Protein AF-A0A857JSD0-F1 (afdb_monomer)

InterPro domains:
  IPR005625 PepSY-associated TM protein [PF03929] (3-51)

Organism: NCBI:txid197222

Radius of gyration: 24.91 Å; Cα contacts (8 Å, |Δi|>4): 151; chains: 1; bounding box: 52×22×71 Å

Sequence (131 aa):
MRLRHGQRIFLSDLHKLLGLWGLWFSTLIAITGAWYFYEFGSAIADSRVEPSAPVLAHARANNHVISVNEFNAIIKRAYDAHEDWEITALYMPYSETTPIQLRGVSHHNPIIRNRALRVFIDPQSHDIVDT

pLDDT: mean 86.61, std 8.27, range [57.72, 98.25]

Solvent-accessible surface area (backbone atoms only — not comparable to full-atom values): 7765 Å² total; per-residue (Å²): 134,67,87,86,69,51,71,72,54,40,52,52,56,48,47,52,50,50,47,65,64,41,43,61,55,53,50,51,51,50,54,55,47,52,50,52,51,48,57,52,53,28,46,74,70,73,50,54,89,61,84,74,81,71,72,50,97,55,70,52,72,94,75,78,76,81,48,73,68,56,48,53,49,45,54,50,54,52,57,73,70,47,86,66,56,45,80,78,46,76,43,74,51,89,48,49,35,43,38,32,36,39,24,16,36,44,75,90,42,88,82,59,53,60,77,72,40,46,35,30,27,35,84,83,82,61,43,77,76,49,106

Foldseek 3Di:
DPPPPDDVVVVVVVCVCCVVVVVVVVVVCVVVVVVVVVQVVCVVVVNHPDDDADWAPDFADPDDDQDPVNVVLLVVVLCVPDPAWDFDDWDDDPGRGFFTKTWTDHPVDPPDDRRPDMWGAHSPVRDTPDD

Structure (mmCIF, N/CA/C/O backbone):
data_AF-A0A857JSD0-F1
#
_entry.id   AF-A0A857JSD0-F1
#
loop_
_atom_site.group_PDB
_atom_site.id
_atom_site.type_symbol
_atom_site.label_atom_id
_atom_site.label_alt_id
_atom_site.label_comp_id
_atom_site.label_asym_id
_atom_site.label_entity_id
_atom_site.label_seq_id
_atom_site.pdbx_PDB_ins_code
_atom_site.Cartn_x
_atom_site.Cartn_y
_atom_site.Cartn_z
_atom_site.occupancy
_atom_site.B_iso_or_equiv
_atom_site.auth_seq_id
_atom_site.auth_comp_id
_atom_site.auth_asym_id
_atom_site.auth_atom_id
_atom_site.pdbx_PDB_model_num
ATOM 1 N N . MET A 1 1 ? -27.738 -1.258 34.995 1.00 57.72 1 MET A N 1
ATOM 2 C CA . MET A 1 1 ? -26.817 -0.358 35.724 1.00 57.72 1 MET A CA 1
ATOM 3 C C . MET A 1 1 ? -27.553 0.281 36.887 1.00 57.72 1 MET A C 1
ATOM 5 O O . MET A 1 1 ? -28.589 0.901 36.665 1.00 57.72 1 MET A O 1
ATOM 9 N N . ARG A 1 2 ? -27.073 0.112 38.125 1.00 61.22 2 ARG A N 1
ATOM 10 C CA . ARG A 1 2 ? -27.696 0.732 39.310 1.00 61.22 2 ARG A CA 1
ATOM 11 C C . ARG A 1 2 ? -27.052 2.094 39.600 1.00 61.22 2 ARG A C 1
ATOM 13 O O . ARG A 1 2 ? -26.091 2.183 40.351 1.00 61.22 2 ARG A O 1
ATOM 20 N N . LEU A 1 3 ? -27.602 3.166 39.024 1.00 65.50 3 LEU A N 1
ATOM 21 C CA . LEU A 1 3 ? -27.018 4.521 39.079 1.00 65.50 3 LEU A CA 1
ATOM 22 C C . LEU A 1 3 ? -27.125 5.229 40.450 1.00 65.50 3 LEU A C 1
ATOM 24 O O . LEU A 1 3 ? -26.432 6.211 40.679 1.00 65.50 3 LEU A O 1
ATOM 28 N N . ARG A 1 4 ? -27.969 4.751 41.379 1.00 61.88 4 ARG A N 1
ATOM 29 C CA . ARG A 1 4 ? -28.241 5.429 42.672 1.00 61.88 4 ARG A CA 1
ATOM 30 C C . ARG A 1 4 ? -27.581 4.788 43.906 1.00 61.88 4 ARG A C 1
ATOM 32 O O . ARG A 1 4 ? -27.888 5.190 45.018 1.00 61.88 4 ARG A O 1
ATOM 39 N N . HIS A 1 5 ? -26.706 3.793 43.738 1.00 65.00 5 HIS A N 1
ATOM 40 C CA . HIS A 1 5 ? -26.134 3.005 44.850 1.00 65.00 5 HIS A CA 1
ATOM 41 C C . HIS A 1 5 ? -24.688 3.400 45.240 1.00 65.00 5 HIS A C 1
ATOM 43 O O . HIS A 1 5 ? -23.983 2.638 45.895 1.00 65.00 5 HIS A O 1
ATOM 49 N N . GLY A 1 6 ? -24.238 4.602 44.871 1.00 79.06 6 GLY A N 1
ATOM 50 C CA . GLY A 1 6 ? -22.908 5.113 45.220 1.00 79.06 6 GLY A CA 1
ATOM 51 C C . GLY A 1 6 ? -21.794 4.696 44.248 1.00 79.06 6 GLY A C 1
ATOM 52 O O . GLY A 1 6 ? -21.908 3.729 43.493 1.00 79.06 6 GLY A O 1
ATOM 53 N N . GLN A 1 7 ? -20.695 5.458 44.266 1.00 80.94 7 GLN A N 1
ATOM 54 C CA . GLN A 1 7 ? -19.618 5.400 43.264 1.00 80.94 7 GLN A CA 1
ATOM 55 C C . GLN A 1 7 ? -18.949 4.018 43.149 1.00 80.94 7 GLN A C 1
ATOM 57 O O . GLN A 1 7 ? -18.641 3.571 42.048 1.00 80.94 7 GLN A O 1
ATOM 62 N N . ARG A 1 8 ? -18.780 3.296 44.266 1.00 83.38 8 ARG A N 1
ATOM 63 C CA . ARG A 1 8 ? -18.133 1.970 44.287 1.00 83.38 8 ARG A CA 1
ATOM 64 C C . ARG A 1 8 ? -18.908 0.912 43.493 1.00 83.38 8 ARG A C 1
ATOM 66 O O . ARG A 1 8 ? -18.302 0.115 42.782 1.00 83.38 8 ARG A O 1
ATOM 73 N N . ILE A 1 9 ? -20.235 0.893 43.616 1.00 81.44 9 ILE A N 1
ATOM 74 C CA . ILE A 1 9 ? -21.087 -0.095 42.936 1.00 81.44 9 ILE A CA 1
ATOM 75 C C . ILE A 1 9 ? -21.155 0.217 41.439 1.00 81.44 9 ILE A C 1
ATOM 77 O O . ILE A 1 9 ? -21.038 -0.689 40.618 1.00 81.44 9 ILE A O 1
ATOM 81 N N . PHE A 1 10 ? -21.232 1.501 41.082 1.00 85.12 10 PHE A N 1
ATOM 82 C CA . PHE A 1 10 ? -21.178 1.944 39.691 1.00 85.12 10 PHE A CA 1
ATOM 83 C C . PHE A 1 10 ? -19.872 1.533 38.988 1.00 85.12 10 PHE A C 1
ATOM 85 O O . PHE A 1 10 ? -19.922 0.967 37.899 1.00 85.12 10 PHE A O 1
ATOM 92 N N . LEU A 1 11 ? -18.712 1.745 39.624 1.00 85.62 11 LEU A N 1
ATOM 93 C CA . LEU A 1 11 ? -17.416 1.333 39.069 1.00 85.62 11 LEU A CA 1
ATOM 94 C C . LEU A 1 11 ? -17.307 -0.190 38.896 1.00 85.62 11 LEU A C 1
ATOM 96 O O . LEU A 1 11 ? -16.726 -0.652 37.917 1.00 85.62 11 LEU A O 1
ATOM 100 N N . SER A 1 12 ? -17.887 -0.975 39.809 1.00 85.69 12 SER A N 1
ATOM 101 C CA . SER A 1 12 ? -17.913 -2.438 39.687 1.00 85.69 12 SER A CA 1
ATOM 102 C C . SER A 1 12 ? -18.761 -2.906 38.501 1.00 85.69 12 SER A C 1
ATOM 104 O O . SER A 1 12 ? -18.313 -3.755 37.729 1.00 85.69 12 SER A O 1
ATOM 106 N N . ASP A 1 13 ? -19.956 -2.335 38.323 1.00 85.69 13 ASP A N 1
ATOM 107 C CA . ASP A 1 13 ? -20.828 -2.631 37.180 1.00 85.69 13 ASP A CA 1
ATOM 108 C C . ASP A 1 13 ? -20.161 -2.220 35.855 1.00 85.69 13 ASP A C 1
ATOM 110 O O . ASP A 1 13 ? -20.197 -2.976 34.882 1.00 85.69 13 ASP A O 1
ATOM 114 N N . LEU A 1 14 ? -19.503 -1.055 35.829 1.00 86.56 14 LEU A N 1
ATOM 115 C CA . LEU A 1 14 ? -18.764 -0.563 34.667 1.00 86.56 14 LEU A CA 1
ATOM 116 C C . LEU A 1 14 ? -17.574 -1.467 34.323 1.00 86.56 14 LEU A C 1
ATOM 118 O O . LEU A 1 14 ? -17.388 -1.796 33.157 1.00 86.56 14 LEU A O 1
ATOM 122 N N . HIS A 1 15 ? -16.800 -1.915 35.315 1.00 87.19 15 HIS A N 1
ATOM 123 C CA . HIS A 1 15 ? -15.677 -2.828 35.096 1.00 87.19 15 HIS A CA 1
ATOM 124 C C . HIS A 1 15 ? -16.134 -4.188 34.562 1.00 87.19 15 HIS A C 1
ATOM 126 O O . HIS A 1 15 ? -15.484 -4.738 33.685 1.00 87.19 15 HIS A O 1
ATOM 132 N N . LYS A 1 16 ? -17.259 -4.734 35.038 1.00 85.81 16 LYS A N 1
ATOM 133 C CA . LYS A 1 16 ? -17.802 -5.993 34.498 1.00 85.81 16 LYS A CA 1
ATOM 134 C C . LYS A 1 16 ? -18.269 -5.831 33.059 1.00 85.81 16 LYS A C 1
ATOM 136 O O . LYS A 1 16 ? -18.011 -6.706 32.239 1.00 85.81 16 LYS A O 1
ATOM 141 N N . LEU A 1 17 ? -18.925 -4.711 32.756 1.00 85.81 17 LEU A N 1
ATOM 142 C CA . LEU A 1 17 ? -19.373 -4.413 31.403 1.00 85.81 17 LEU A CA 1
ATOM 143 C C . LEU A 1 17 ? -18.181 -4.215 30.459 1.00 85.81 17 LEU A C 1
ATOM 145 O O . LEU A 1 17 ? -18.081 -4.916 29.463 1.00 85.81 17 LEU A O 1
ATOM 149 N N . LEU A 1 18 ? -17.260 -3.306 30.783 1.00 86.38 18 LEU A N 1
ATOM 150 C CA . LEU A 1 18 ? -16.091 -3.014 29.948 1.00 86.38 18 LEU A CA 1
ATOM 151 C C . LEU A 1 18 ? -15.089 -4.165 29.921 1.00 86.38 18 LEU A C 1
ATOM 153 O O . LEU A 1 18 ? -14.478 -4.410 28.893 1.00 86.38 18 LEU A O 1
ATOM 157 N N . GLY A 1 1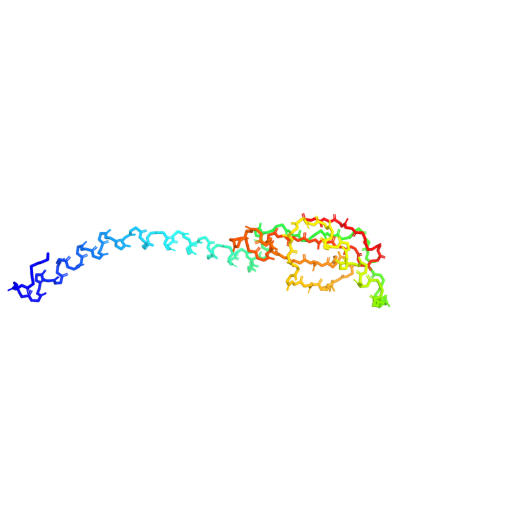9 ? -14.921 -4.879 31.028 1.00 86.50 19 GLY A N 1
ATOM 158 C CA . GLY A 1 19 ? -14.024 -6.021 31.125 1.00 86.50 19 GLY A CA 1
ATOM 159 C C . GLY A 1 19 ? -14.512 -7.172 30.260 1.00 86.50 19 GLY A C 1
ATOM 160 O O . GLY A 1 19 ? -13.777 -7.629 29.396 1.00 86.50 19 GLY A O 1
ATOM 161 N N . LEU A 1 20 ? -15.767 -7.603 30.418 1.00 87.25 20 LEU A N 1
ATOM 162 C CA . LEU A 1 20 ? -16.296 -8.716 29.628 1.00 87.25 20 LEU A CA 1
ATOM 163 C C . LEU A 1 20 ? -16.456 -8.344 28.148 1.00 87.25 20 LEU A C 1
ATOM 165 O O . LEU A 1 20 ? -16.129 -9.140 27.271 1.00 87.25 20 LEU A O 1
ATOM 169 N N . TRP A 1 21 ? -16.951 -7.137 27.866 1.00 86.50 21 TRP A N 1
ATOM 170 C CA . TRP A 1 21 ? -17.229 -6.705 26.498 1.00 86.50 21 TRP A CA 1
ATOM 171 C C . TRP A 1 21 ? -15.981 -6.198 25.772 1.00 86.50 21 TRP A C 1
ATOM 173 O O . TRP A 1 21 ? -15.873 -6.360 24.566 1.00 86.50 21 TRP A O 1
ATOM 183 N N . GLY A 1 22 ? -15.013 -5.629 26.488 1.00 91.69 22 GLY A N 1
ATOM 184 C CA . GLY A 1 22 ? -13.741 -5.178 25.929 1.00 91.69 22 GLY A CA 1
ATOM 185 C C . GLY A 1 22 ? -12.747 -6.312 25.700 1.00 91.69 22 GLY A C 1
ATOM 186 O O . GLY A 1 22 ? -11.930 -6.202 24.791 1.00 91.69 22 GLY A O 1
ATOM 187 N N . LEU A 1 23 ? -12.837 -7.417 26.454 1.00 90.88 23 LEU A N 1
ATOM 188 C CA . LEU A 1 23 ? -11.864 -8.510 26.374 1.00 90.88 23 LEU A CA 1
ATOM 189 C C . LEU A 1 23 ? -11.741 -9.078 24.962 1.00 90.88 23 LEU A C 1
ATOM 191 O O . LEU A 1 23 ? -10.623 -9.238 24.487 1.00 90.88 23 LEU A O 1
ATOM 195 N N . TRP A 1 24 ? -12.847 -9.316 24.253 1.00 93.38 24 TRP A N 1
ATOM 196 C CA . TRP A 1 24 ? -12.761 -9.885 22.906 1.00 93.38 24 TRP A CA 1
ATOM 197 C C . TRP A 1 24 ? -12.184 -8.899 21.875 1.00 93.38 24 TRP A C 1
ATOM 199 O O . TRP A 1 24 ? -11.419 -9.322 21.009 1.00 93.38 24 TRP A O 1
ATOM 209 N N . PHE A 1 25 ? -12.447 -7.591 21.998 1.00 94.12 25 PHE A N 1
ATOM 210 C CA . PHE A 1 25 ? -11.766 -6.580 21.178 1.00 94.12 25 PHE A CA 1
ATOM 211 C C . PHE A 1 25 ? -10.282 -6.498 21.512 1.00 94.12 25 PHE A C 1
ATOM 213 O O . PHE A 1 25 ? -9.461 -6.460 20.604 1.00 94.12 25 PHE A O 1
ATOM 220 N N . SER A 1 26 ? -9.918 -6.503 22.797 1.00 94.88 26 SER A N 1
ATOM 221 C CA . SER A 1 26 ? -8.518 -6.518 23.225 1.00 94.88 26 SER A CA 1
ATOM 222 C C . SER A 1 26 ? -7.792 -7.753 22.700 1.00 94.88 26 SER A C 1
ATOM 224 O O . SER A 1 26 ? -6.675 -7.628 22.211 1.00 94.88 26 SER A O 1
ATOM 226 N N . THR A 1 27 ? -8.430 -8.926 22.726 1.00 96.12 27 THR A N 1
ATOM 227 C CA . THR A 1 27 ? -7.889 -10.153 22.133 1.00 96.12 27 THR A CA 1
ATOM 228 C C . THR A 1 27 ? -7.712 -10.014 20.621 1.00 96.12 27 THR A C 1
ATOM 230 O O . THR A 1 27 ? -6.640 -10.327 20.113 1.00 96.12 27 THR A O 1
ATOM 233 N N . LEU A 1 28 ? -8.710 -9.501 19.895 1.00 96.81 28 LEU A N 1
ATOM 234 C CA . LEU A 1 28 ? -8.616 -9.284 18.447 1.00 96.81 28 LEU A CA 1
ATOM 235 C C . LEU A 1 28 ? -7.498 -8.292 18.090 1.00 96.81 28 LEU A C 1
ATOM 237 O O . LEU A 1 28 ? -6.702 -8.554 17.186 1.00 96.81 28 LEU A O 1
ATOM 241 N N . ILE A 1 29 ? -7.393 -7.184 18.825 1.00 97.00 29 ILE A N 1
ATOM 242 C CA . ILE A 1 29 ? -6.332 -6.183 18.658 1.00 97.00 29 ILE A CA 1
ATOM 243 C C . ILE A 1 29 ? -4.967 -6.798 18.978 1.00 97.00 29 ILE A C 1
ATOM 245 O O . ILE A 1 29 ? -4.015 -6.567 18.245 1.00 97.00 29 ILE A O 1
ATOM 249 N N . ALA A 1 30 ? -4.859 -7.613 20.029 1.00 97.94 30 ALA A N 1
ATOM 250 C CA . ALA A 1 30 ? -3.609 -8.277 20.383 1.00 97.94 30 ALA A CA 1
ATOM 251 C C . ALA A 1 30 ? -3.162 -9.271 19.302 1.00 97.94 30 ALA A C 1
ATOM 253 O O . ALA A 1 30 ? -1.995 -9.268 18.928 1.00 97.94 30 ALA A O 1
ATOM 254 N N . ILE A 1 31 ? -4.079 -10.080 18.760 1.00 98.25 31 ILE A N 1
ATOM 255 C CA . ILE A 1 31 ? -3.771 -11.048 17.694 1.00 98.25 31 ILE A CA 1
ATOM 256 C C . ILE A 1 31 ? -3.340 -10.322 16.415 1.00 98.25 31 ILE A C 1
ATOM 258 O O . ILE A 1 31 ? -2.295 -10.628 15.844 1.00 98.25 31 ILE A O 1
ATOM 262 N N . THR A 1 32 ? -4.123 -9.335 15.975 1.00 97.31 32 THR A N 1
ATOM 263 C CA . THR A 1 32 ? -3.809 -8.559 14.762 1.00 97.31 32 THR A CA 1
ATOM 264 C C . THR A 1 32 ? -2.547 -7.713 14.934 1.00 97.31 32 THR A C 1
ATOM 266 O O . THR A 1 32 ? -1.720 -7.646 14.030 1.00 97.31 32 THR A O 1
ATOM 269 N N . GLY A 1 33 ? -2.341 -7.128 16.113 1.00 97.31 33 GLY A N 1
ATOM 270 C CA . GLY A 1 33 ? -1.124 -6.405 16.470 1.00 97.31 33 GLY A CA 1
ATOM 271 C C . GLY A 1 33 ? 0.111 -7.304 16.497 1.00 97.31 33 GLY A C 1
ATOM 272 O O . GLY A 1 33 ? 1.142 -6.922 15.953 1.00 97.31 33 GLY A O 1
ATOM 273 N N . ALA A 1 34 ? 0.009 -8.512 17.059 1.00 97.75 34 ALA A N 1
ATOM 274 C CA . ALA A 1 34 ? 1.097 -9.490 17.051 1.00 97.75 34 ALA A CA 1
ATOM 275 C C . ALA A 1 34 ? 1.480 -9.903 15.623 1.00 97.75 34 ALA A C 1
ATOM 277 O O . ALA A 1 34 ? 2.667 -10.000 15.318 1.00 97.75 34 ALA A O 1
ATOM 278 N N . TRP A 1 35 ? 0.495 -10.074 14.733 1.00 95.38 35 TRP A N 1
ATOM 279 C CA . TRP A 1 35 ? 0.754 -10.309 13.312 1.00 95.38 35 TRP A CA 1
ATOM 280 C C . TRP A 1 35 ? 1.542 -9.159 12.671 1.00 95.38 35 TRP A C 1
ATOM 282 O O . TRP A 1 35 ? 2.575 -9.396 12.051 1.00 95.38 35 TRP A O 1
ATOM 292 N N . TYR A 1 36 ? 1.109 -7.908 12.856 1.00 93.00 36 TYR A N 1
ATOM 293 C CA . TYR A 1 36 ? 1.820 -6.756 12.289 1.00 93.00 36 TYR A CA 1
ATOM 294 C C . TYR A 1 36 ? 3.207 -6.553 12.897 1.00 93.00 36 TYR A C 1
ATOM 296 O O . TYR A 1 36 ? 4.130 -6.140 12.197 1.00 93.00 36 TYR A O 1
ATOM 304 N N . PHE A 1 37 ? 3.374 -6.863 14.182 1.00 95.50 37 PHE A N 1
ATOM 305 C CA . PHE A 1 37 ? 4.678 -6.842 14.830 1.00 95.50 37 PHE A CA 1
ATOM 306 C C . PHE A 1 37 ? 5.619 -7.885 14.218 1.00 95.50 37 PHE A C 1
ATOM 308 O O . PHE A 1 37 ? 6.783 -7.583 13.961 1.00 95.50 37 PHE A O 1
ATOM 315 N N . TYR A 1 38 ? 5.107 -9.083 13.924 1.00 94.56 38 TYR A N 1
ATOM 316 C CA . TYR A 1 38 ? 5.849 -10.115 13.206 1.00 94.56 38 TYR A CA 1
ATOM 317 C C . TYR A 1 38 ? 6.204 -9.684 11.772 1.00 94.56 38 TYR A C 1
ATOM 319 O O . TYR A 1 38 ? 7.375 -9.752 11.414 1.00 94.56 38 TYR A O 1
ATOM 327 N N . GLU A 1 39 ? 5.243 -9.184 10.982 1.00 91.06 39 GLU A N 1
ATOM 328 C CA . GLU A 1 39 ? 5.470 -8.698 9.603 1.00 91.06 39 GLU A CA 1
ATOM 329 C C . GLU A 1 39 ? 6.528 -7.579 9.569 1.00 91.06 39 GLU A C 1
ATOM 331 O O . GLU A 1 39 ? 7.421 -7.569 8.722 1.00 91.06 39 GLU A O 1
ATOM 336 N N . PHE A 1 40 ? 6.476 -6.650 10.529 1.00 89.75 40 PHE A N 1
ATOM 337 C CA . PHE A 1 40 ? 7.463 -5.580 10.660 1.00 89.75 40 PHE A CA 1
ATOM 338 C C . PHE A 1 40 ? 8.843 -6.102 11.079 1.00 89.75 40 PHE A C 1
ATOM 340 O O . PHE A 1 40 ? 9.855 -5.729 10.484 1.00 89.75 40 PHE A O 1
ATOM 347 N N . GLY A 1 41 ? 8.897 -6.986 12.079 1.00 92.19 41 GLY A N 1
ATOM 348 C CA . GLY A 1 41 ? 10.144 -7.596 12.535 1.00 92.19 41 GLY A CA 1
ATOM 349 C C . GLY A 1 41 ? 10.820 -8.428 11.445 1.00 92.19 41 GLY A C 1
ATOM 350 O O . GLY A 1 41 ? 12.036 -8.349 11.275 1.00 92.19 41 GLY A O 1
ATOM 351 N N . SER A 1 42 ? 10.040 -9.170 10.655 1.00 90.12 42 SER A N 1
ATOM 352 C CA . SER A 1 42 ? 10.561 -9.968 9.546 1.00 90.12 42 SER A CA 1
ATOM 353 C C . SER A 1 42 ? 11.123 -9.081 8.430 1.00 90.12 42 SER A C 1
ATOM 355 O O . SER A 1 42 ? 12.187 -9.381 7.892 1.00 90.12 42 SER A O 1
ATOM 357 N N . ALA A 1 43 ? 10.479 -7.945 8.137 1.00 85.56 43 ALA A N 1
ATOM 358 C CA . ALA A 1 43 ? 10.982 -6.969 7.173 1.00 85.56 43 ALA A CA 1
ATOM 359 C C . ALA A 1 43 ? 12.314 -6.328 7.605 1.00 85.56 43 ALA A C 1
ATOM 361 O O . ALA A 1 43 ? 13.162 -6.077 6.750 1.00 85.56 43 ALA A O 1
ATOM 362 N N . ILE A 1 44 ? 12.524 -6.089 8.907 1.00 89.00 44 ILE A N 1
ATOM 363 C CA . ILE A 1 44 ? 13.815 -5.615 9.441 1.00 89.00 44 ILE A CA 1
ATOM 364 C C . ILE A 1 44 ? 14.904 -6.686 9.291 1.00 89.00 44 ILE A C 1
ATOM 366 O O . ILE A 1 44 ? 16.049 -6.358 8.996 1.00 89.00 44 ILE A O 1
ATOM 370 N N . ALA A 1 45 ? 14.551 -7.960 9.463 1.00 89.12 45 ALA A N 1
ATOM 371 C CA . ALA A 1 45 ? 15.455 -9.098 9.294 1.00 89.12 45 ALA A CA 1
ATOM 372 C C . ALA A 1 45 ? 15.639 -9.533 7.821 1.00 89.12 45 ALA A C 1
ATOM 374 O O . ALA A 1 45 ? 16.059 -10.660 7.564 1.00 89.12 45 ALA A O 1
ATOM 375 N N . ASP A 1 46 ? 15.270 -8.673 6.863 1.00 81.94 46 ASP A N 1
ATOM 376 C CA . ASP A 1 46 ? 15.304 -8.910 5.409 1.00 81.94 46 ASP A CA 1
ATOM 377 C C . ASP A 1 46 ? 14.541 -10.167 4.935 1.00 81.94 46 ASP A C 1
ATOM 379 O O . ASP A 1 46 ? 14.710 -10.665 3.827 1.00 81.94 46 ASP A O 1
ATOM 383 N N . SER A 1 47 ? 13.641 -10.678 5.777 1.00 82.00 47 SER A N 1
ATOM 384 C CA . SER A 1 47 ? 12.788 -11.838 5.517 1.00 82.00 47 SER A CA 1
ATOM 385 C C . SER A 1 47 ? 11.358 -11.360 5.296 1.00 82.00 47 SER A C 1
ATOM 387 O O . SER A 1 47 ? 10.470 -11.520 6.141 1.00 82.00 47 SER A O 1
ATOM 389 N N . ARG A 1 48 ? 11.136 -10.679 4.170 1.00 80.44 48 ARG A N 1
ATOM 390 C CA . ARG A 1 48 ? 9.808 -10.161 3.822 1.00 80.44 48 ARG A CA 1
ATOM 391 C C . ARG A 1 48 ? 8.847 -11.322 3.569 1.00 80.44 48 ARG A C 1
ATOM 393 O O . ARG A 1 48 ? 9.184 -12.279 2.884 1.00 80.44 48 ARG A O 1
ATOM 400 N N . VAL A 1 49 ? 7.636 -11.208 4.114 1.00 82.62 49 VAL A N 1
ATOM 401 C CA . VAL A 1 49 ? 6.543 -12.164 3.851 1.00 82.62 49 VAL A CA 1
ATOM 402 C C . VAL A 1 49 ? 6.047 -12.038 2.404 1.00 82.62 49 VAL A C 1
ATOM 404 O O . VAL A 1 49 ? 5.542 -12.991 1.820 1.00 82.62 49 VAL A O 1
ATOM 407 N N . GLU A 1 50 ? 6.197 -10.853 1.814 1.00 80.38 50 GLU A N 1
ATOM 408 C CA . GLU A 1 50 ? 5.893 -10.615 0.407 1.00 80.38 50 GLU A CA 1
ATOM 409 C C . GLU A 1 50 ? 6.904 -11.308 -0.513 1.00 80.38 50 GLU A C 1
ATOM 411 O O . GLU A 1 50 ? 8.104 -11.243 -0.237 1.00 80.38 50 GLU A O 1
ATOM 416 N N . PRO A 1 51 ? 6.453 -11.865 -1.654 1.00 81.56 51 PRO A N 1
ATOM 417 C CA . PRO A 1 51 ? 7.361 -12.339 -2.686 1.00 81.56 51 PRO A CA 1
ATOM 418 C C . PRO A 1 51 ? 8.306 -11.220 -3.124 1.00 81.56 51 PRO A C 1
ATOM 420 O O . PRO A 1 51 ? 7.855 -10.103 -3.429 1.00 81.56 51 PRO A O 1
ATOM 423 N N . SER A 1 52 ? 9.599 -11.542 -3.149 1.00 82.62 52 SER A N 1
ATOM 424 C CA . SER A 1 52 ? 10.647 -10.681 -3.690 1.00 82.62 52 SER A CA 1
ATOM 425 C C . SER A 1 52 ? 10.372 -10.359 -5.155 1.00 82.62 52 SER A C 1
ATOM 427 O O . SER A 1 52 ? 9.801 -11.172 -5.880 1.00 82.62 52 SER A O 1
ATOM 429 N N . ALA A 1 53 ? 10.792 -9.172 -5.592 1.00 85.25 53 ALA A N 1
ATOM 430 C CA . ALA A 1 53 ? 10.755 -8.830 -7.008 1.00 85.25 53 ALA A CA 1
ATOM 431 C C . ALA A 1 53 ? 11.603 -9.833 -7.815 1.00 85.25 53 ALA A C 1
ATOM 433 O O . ALA A 1 53 ? 12.646 -10.275 -7.314 1.00 85.25 53 ALA A O 1
ATOM 434 N N . PRO A 1 54 ? 11.192 -10.178 -9.046 1.00 87.00 54 PRO A N 1
ATOM 435 C CA . PRO A 1 54 ? 11.988 -11.043 -9.898 1.00 87.00 54 PRO A CA 1
ATOM 436 C C . PRO A 1 54 ? 13.322 -10.366 -10.224 1.00 87.00 54 PRO A C 1
ATOM 438 O O . PRO A 1 54 ? 13.397 -9.151 -10.420 1.00 87.00 54 PRO A O 1
ATOM 441 N N . VAL A 1 55 ? 14.381 -11.170 -10.274 1.00 87.75 55 VAL A N 1
ATOM 442 C CA . VAL A 1 55 ? 15.715 -10.724 -10.684 1.00 87.75 55 VAL A CA 1
ATOM 443 C C . VAL A 1 55 ? 15.831 -10.931 -12.189 1.00 87.75 55 VAL A C 1
ATOM 445 O O . VAL A 1 55 ? 15.608 -12.038 -12.679 1.00 87.75 55 VAL A O 1
ATOM 448 N N . LEU A 1 56 ? 16.177 -9.875 -12.922 1.00 85.75 56 LEU A N 1
ATOM 449 C CA . LEU A 1 56 ? 16.401 -9.959 -14.362 1.00 85.75 56 LEU A CA 1
ATOM 450 C C . LEU A 1 56 ? 17.623 -10.840 -14.653 1.00 85.75 56 LEU A C 1
ATOM 452 O O . LEU A 1 56 ? 18.656 -10.730 -13.990 1.00 85.75 56 LEU A O 1
ATOM 456 N N . ALA A 1 57 ? 17.523 -11.690 -15.678 1.00 82.56 57 ALA A N 1
ATOM 457 C CA . ALA A 1 57 ? 18.622 -12.561 -16.110 1.00 82.56 57 ALA A CA 1
ATOM 458 C C . ALA A 1 57 ? 19.817 -11.780 -16.689 1.00 82.56 57 ALA A C 1
ATOM 460 O O . ALA A 1 57 ? 20.919 -12.318 -16.814 1.00 82.56 57 ALA A O 1
AT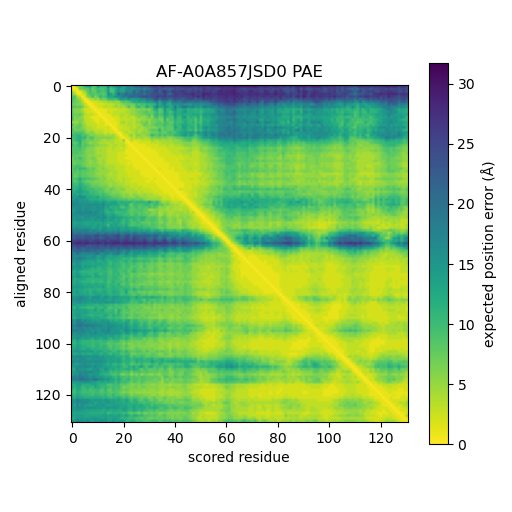OM 461 N N . HIS A 1 58 ? 19.598 -10.515 -17.046 1.00 77.50 58 HIS A N 1
ATOM 462 C CA . HIS A 1 58 ? 20.590 -9.634 -17.638 1.00 77.50 58 HIS A CA 1
ATOM 463 C C . HIS A 1 58 ? 20.716 -8.356 -16.815 1.00 77.50 58 HIS A C 1
ATOM 465 O O . HIS A 1 58 ? 19.731 -7.818 -16.313 1.00 77.50 58 HIS A O 1
ATOM 471 N N . ALA A 1 59 ? 21.950 -7.877 -16.687 1.00 69.88 59 ALA A N 1
ATOM 472 C CA . ALA A 1 59 ? 22.242 -6.607 -16.054 1.00 69.88 59 ALA A CA 1
ATOM 473 C C . ALA A 1 59 ? 22.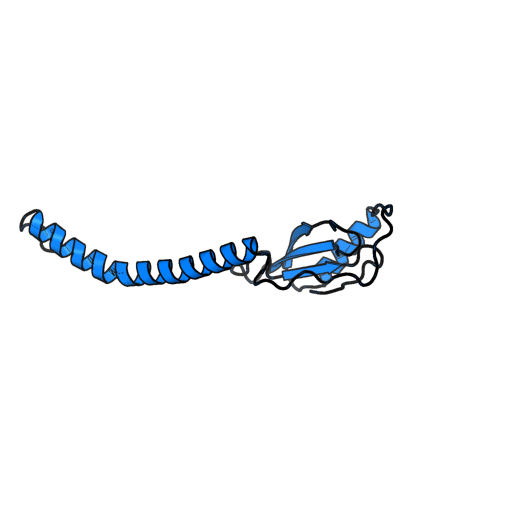105 -5.484 -17.093 1.00 69.88 59 ALA A C 1
ATOM 475 O O . ALA A 1 59 ? 22.682 -5.547 -18.184 1.00 69.88 59 ALA A O 1
ATOM 476 N N . ARG A 1 60 ? 21.311 -4.462 -16.773 1.00 67.69 60 ARG A N 1
ATOM 477 C CA . ARG A 1 60 ? 21.144 -3.280 -17.610 1.00 67.69 60 ARG A CA 1
ATOM 478 C C . ARG A 1 60 ? 22.480 -2.560 -17.803 1.00 67.69 60 ARG A C 1
ATOM 480 O O . ARG A 1 60 ? 23.102 -2.134 -16.841 1.00 67.69 60 ARG A O 1
ATOM 487 N N . ALA A 1 61 ? 22.854 -2.279 -19.051 1.00 61.69 61 ALA A N 1
ATOM 488 C CA . ALA A 1 61 ? 23.932 -1.333 -19.333 1.00 61.69 61 ALA A CA 1
ATOM 489 C C . ALA A 1 61 ? 23.526 0.086 -18.872 1.00 61.69 61 ALA A C 1
ATOM 491 O O . ALA A 1 61 ? 22.525 0.638 -19.338 1.00 61.69 61 ALA A O 1
ATOM 492 N N . ASN A 1 62 ? 24.312 0.666 -17.961 1.00 61.25 62 ASN A N 1
ATOM 493 C CA . ASN A 1 62 ? 23.990 1.814 -17.096 1.00 61.25 62 ASN A CA 1
ATOM 494 C C . ASN A 1 62 ? 23.593 3.160 -17.743 1.00 61.25 62 ASN A C 1
ATOM 496 O O . ASN A 1 62 ? 23.375 4.123 -17.017 1.00 61.25 62 ASN A O 1
ATOM 500 N N . ASN A 1 63 ? 23.450 3.265 -19.067 1.00 64.44 63 ASN A N 1
ATOM 501 C CA . ASN A 1 63 ? 23.320 4.566 -19.743 1.00 64.44 63 ASN A CA 1
ATOM 502 C C . ASN A 1 63 ? 22.074 4.731 -20.627 1.00 64.44 63 ASN A C 1
ATOM 504 O O . ASN A 1 63 ? 21.949 5.753 -21.300 1.00 64.44 63 ASN A O 1
ATOM 508 N N . HIS A 1 64 ? 21.144 3.769 -20.654 1.00 74.44 64 HIS A N 1
ATOM 509 C CA . HIS A 1 64 ? 19.896 3.965 -21.406 1.00 74.44 64 HIS A CA 1
ATOM 510 C C . HIS A 1 64 ? 18.981 4.935 -20.657 1.00 74.44 64 HIS A C 1
ATOM 512 O O . HIS A 1 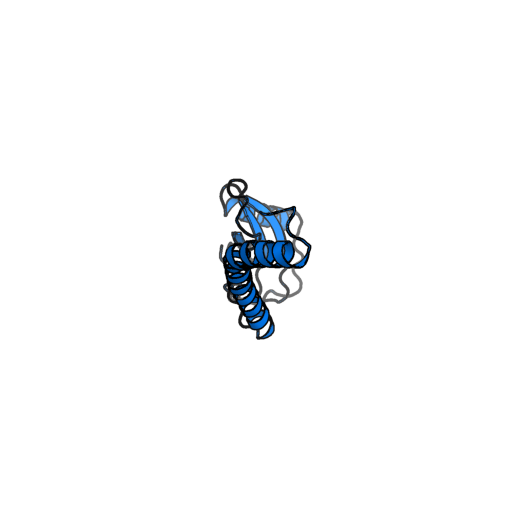64 ? 18.526 4.615 -19.561 1.00 74.44 64 HIS A O 1
ATOM 518 N N . VAL A 1 65 ? 18.697 6.102 -21.227 1.00 77.62 65 VAL A N 1
ATOM 519 C CA . VAL A 1 65 ? 17.670 7.013 -2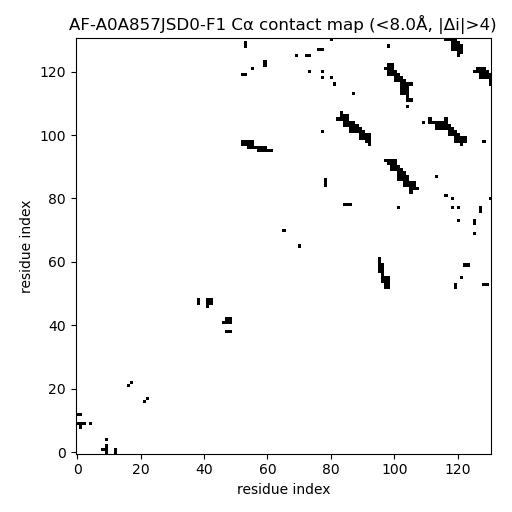0.706 1.00 77.62 65 VAL A CA 1
ATOM 520 C C . VAL A 1 65 ? 16.353 6.651 -21.378 1.00 77.62 65 VAL A C 1
ATOM 522 O O . VAL A 1 65 ? 16.267 6.670 -22.601 1.00 77.62 65 VAL A O 1
ATOM 525 N N . ILE A 1 66 ? 15.333 6.332 -20.580 1.00 82.81 66 ILE A N 1
ATOM 526 C CA . ILE A 1 66 ? 14.001 5.993 -21.096 1.00 82.81 66 ILE A CA 1
ATOM 527 C C . ILE A 1 66 ? 13.402 7.245 -21.741 1.00 82.81 66 ILE A C 1
ATOM 529 O O . ILE A 1 66 ? 13.220 8.270 -21.081 1.00 82.81 66 ILE A O 1
ATOM 533 N N . SER A 1 67 ? 13.097 7.167 -23.033 1.00 89.31 67 SER A N 1
ATOM 534 C CA . SER A 1 67 ? 12.391 8.223 -23.752 1.00 89.31 67 SER A CA 1
ATOM 535 C C . SER A 1 67 ? 10.925 8.305 -23.321 1.00 89.31 67 SER A C 1
ATOM 537 O O . SER A 1 67 ? 10.338 7.344 -22.827 1.00 89.31 67 SER A O 1
ATOM 539 N N . VAL A 1 68 ? 10.280 9.448 -23.569 1.00 89.88 68 VAL A N 1
ATOM 540 C CA . VAL A 1 68 ? 8.848 9.635 -23.264 1.00 89.88 68 VAL A CA 1
ATOM 541 C C . VAL A 1 68 ? 7.972 8.599 -23.983 1.00 89.88 68 VAL A C 1
ATOM 543 O O . VAL A 1 68 ? 6.989 8.123 -23.422 1.00 89.88 68 VAL A O 1
ATOM 546 N N . ASN A 1 69 ? 8.343 8.201 -25.203 1.00 92.50 69 ASN A N 1
ATOM 547 C CA . ASN A 1 69 ? 7.593 7.206 -25.972 1.00 92.50 69 ASN A CA 1
ATOM 548 C C . ASN A 1 69 ? 7.716 5.803 -25.370 1.00 92.50 69 ASN A C 1
ATOM 550 O O . ASN A 1 69 ? 6.715 5.099 -25.259 1.00 92.50 69 ASN A O 1
ATOM 554 N N . GLU A 1 70 ? 8.921 5.412 -24.951 1.00 89.25 70 GLU A N 1
ATOM 555 C CA . GLU A 1 70 ? 9.145 4.145 -24.246 1.00 89.25 70 GLU A CA 1
ATOM 556 C C . GLU A 1 70 ? 8.412 4.135 -22.906 1.00 89.25 70 GLU A C 1
ATOM 558 O O . GLU A 1 70 ? 7.721 3.172 -22.591 1.00 89.25 70 GLU A O 1
ATOM 563 N N . PHE A 1 71 ? 8.474 5.241 -22.160 1.00 90.38 71 PHE A N 1
ATOM 564 C CA . PHE A 1 71 ? 7.736 5.393 -20.913 1.00 90.38 71 PHE A CA 1
ATOM 565 C C . PHE A 1 71 ? 6.228 5.205 -21.115 1.00 90.38 71 PHE A C 1
ATOM 567 O O . PHE A 1 71 ? 5.610 4.399 -20.424 1.00 90.38 71 PHE A O 1
ATOM 574 N N . ASN A 1 72 ? 5.638 5.871 -22.110 1.00 92.88 72 ASN A N 1
ATOM 575 C CA . ASN A 1 72 ? 4.221 5.706 -22.436 1.00 92.88 72 ASN A CA 1
ATOM 576 C C . ASN A 1 72 ? 3.881 4.260 -22.822 1.00 92.88 72 ASN A C 1
ATOM 578 O O . ASN A 1 72 ? 2.828 3.754 -22.435 1.00 92.88 72 ASN A O 1
ATOM 582 N N . ALA A 1 73 ? 4.769 3.576 -23.550 1.00 91.44 73 ALA A N 1
ATOM 583 C CA . ALA A 1 73 ? 4.586 2.169 -23.893 1.00 91.44 73 ALA A CA 1
ATOM 584 C C . ALA A 1 73 ? 4.627 1.261 -22.652 1.00 91.44 73 ALA A C 1
ATOM 586 O O . ALA A 1 73 ? 3.800 0.357 -22.545 1.00 91.44 73 ALA A O 1
ATOM 587 N N . ILE A 1 74 ? 5.537 1.519 -21.707 1.00 91.62 74 ILE A N 1
ATOM 588 C CA . ILE A 1 74 ? 5.634 0.801 -20.426 1.00 91.62 74 ILE A CA 1
ATOM 589 C C . ILE A 1 74 ? 4.350 0.992 -19.614 1.00 91.62 74 ILE A C 1
ATOM 591 O O . ILE A 1 74 ? 3.750 0.006 -19.191 1.00 91.62 74 ILE A O 1
ATOM 595 N N . ILE A 1 75 ? 3.895 2.239 -19.434 1.00 92.69 75 ILE A N 1
ATOM 596 C CA . ILE A 1 75 ? 2.659 2.531 -18.691 1.00 92.69 75 ILE A CA 1
ATOM 597 C C . ILE A 1 75 ? 1.460 1.856 -19.354 1.00 92.69 75 ILE A C 1
ATOM 599 O O . ILE A 1 75 ? 0.660 1.234 -18.663 1.00 92.69 75 ILE A O 1
ATOM 603 N N . LYS A 1 76 ? 1.353 1.923 -20.687 1.00 93.00 76 LYS A N 1
ATOM 604 C CA . LYS A 1 76 ? 0.260 1.276 -21.416 1.00 93.00 76 LYS A CA 1
ATOM 605 C C . LYS A 1 76 ? 0.264 -0.242 -21.217 1.00 93.00 76 LYS A C 1
ATOM 607 O O . LYS A 1 76 ? -0.775 -0.802 -20.895 1.00 93.00 76 LYS A O 1
ATOM 612 N N . ARG A 1 77 ? 1.417 -0.906 -21.367 1.00 92.88 77 ARG A N 1
ATOM 613 C CA . ARG A 1 77 ? 1.524 -2.361 -21.145 1.00 92.88 77 ARG A CA 1
ATOM 614 C C . ARG A 1 77 ? 1.169 -2.748 -19.718 1.00 92.88 77 ARG A C 1
ATOM 616 O O . ARG A 1 77 ? 0.493 -3.747 -19.519 1.00 92.88 77 ARG A O 1
ATOM 623 N N . ALA A 1 78 ? 1.622 -1.967 -18.739 1.00 92.81 78 ALA A N 1
ATOM 624 C CA . ALA A 1 78 ? 1.280 -2.202 -17.346 1.00 92.81 78 ALA A CA 1
ATOM 625 C C . ALA A 1 78 ? -0.226 -2.057 -17.118 1.00 92.81 78 ALA A C 1
ATOM 627 O O . ALA A 1 78 ? -0.833 -2.912 -16.484 1.00 92.81 78 ALA A O 1
ATOM 628 N N . TYR A 1 79 ? -0.832 -1.000 -17.662 1.00 91.94 79 TYR A N 1
ATOM 629 C CA . TYR A 1 79 ? -2.268 -0.772 -17.563 1.00 91.94 79 TYR A CA 1
ATOM 630 C C . TYR A 1 79 ? -3.065 -1.948 -18.140 1.00 91.94 79 TYR A C 1
ATOM 632 O O . TYR A 1 79 ? -3.989 -2.418 -17.489 1.00 91.94 79 TYR A O 1
ATOM 640 N N . ASP A 1 80 ? -2.632 -2.479 -19.287 1.00 93.00 80 ASP A N 1
ATOM 641 C CA . ASP A 1 80 ? -3.251 -3.625 -19.962 1.00 93.00 80 ASP A CA 1
ATOM 642 C C . ASP A 1 80 ? -3.031 -4.975 -19.225 1.00 93.00 80 ASP A C 1
ATOM 644 O O . ASP A 1 80 ? -3.630 -5.978 -19.610 1.00 93.00 80 ASP A O 1
ATOM 648 N N . ALA A 1 81 ? -2.177 -5.037 -18.191 1.00 92.50 81 ALA A N 1
ATOM 649 C CA . ALA A 1 81 ? -1.827 -6.284 -17.497 1.00 92.50 81 ALA A CA 1
ATOM 650 C C . ALA A 1 81 ? -2.861 -6.738 -16.451 1.00 92.50 81 ALA A C 1
ATOM 652 O O . ALA A 1 81 ? -2.966 -7.934 -16.187 1.00 92.50 81 ALA A O 1
ATOM 653 N N . HIS A 1 82 ? -3.617 -5.807 -15.861 1.00 90.38 82 HIS A N 1
ATOM 654 C CA . HIS A 1 82 ? -4.694 -6.106 -14.912 1.00 90.38 82 HIS A CA 1
ATOM 655 C C . HIS A 1 82 ? -5.986 -5.435 -15.368 1.00 90.38 82 HIS A C 1
ATOM 657 O O . HIS A 1 82 ? -5.987 -4.275 -15.779 1.00 90.38 82 HIS A O 1
ATOM 663 N N . GLU A 1 83 ? -7.104 -6.148 -15.261 1.00 89.12 83 GLU A N 1
ATOM 664 C CA . GLU A 1 83 ? -8.415 -5.567 -15.536 1.00 89.12 83 GLU A CA 1
ATOM 665 C C . GLU A 1 83 ? -8.822 -4.609 -14.410 1.00 89.12 83 GLU A C 1
ATOM 667 O O . GLU A 1 83 ? -8.767 -4.959 -13.231 1.00 89.12 83 GLU A O 1
ATOM 672 N N . ASP A 1 84 ? -9.264 -3.407 -14.790 1.00 86.88 84 ASP A N 1
ATOM 673 C CA . ASP A 1 84 ? -9.885 -2.428 -13.892 1.00 86.88 84 ASP A CA 1
ATOM 674 C C . ASP A 1 84 ? -9.078 -2.138 -12.608 1.00 86.88 84 ASP A C 1
ATOM 676 O O . ASP A 1 84 ? -9.503 -2.333 -11.461 1.00 86.88 84 ASP A O 1
ATOM 680 N N . TRP A 1 85 ? -7.862 -1.649 -12.820 1.00 91.38 85 TRP A N 1
ATOM 681 C CA . TRP A 1 85 ? -6.981 -1.220 -11.749 1.00 91.38 85 TRP A CA 1
ATOM 682 C C . TRP A 1 85 ? -6.445 0.188 -11.981 1.00 91.38 85 TRP A C 1
ATOM 684 O O . TRP A 1 85 ? -6.293 0.660 -13.109 1.00 91.38 85 TRP A O 1
ATOM 694 N N . GLU A 1 86 ? -6.127 0.847 -10.875 1.00 90.50 86 GLU A N 1
ATOM 695 C CA . GLU A 1 86 ? -5.478 2.144 -10.845 1.00 90.50 86 GLU A CA 1
ATOM 696 C C . GLU A 1 86 ? -4.015 1.965 -10.463 1.00 90.50 86 GLU A C 1
ATOM 698 O O . GLU A 1 86 ? -3.700 1.450 -9.385 1.00 90.50 86 GLU A O 1
ATOM 703 N N . ILE A 1 87 ? -3.113 2.428 -11.325 1.00 91.88 87 ILE A N 1
ATOM 704 C CA . ILE A 1 87 ? -1.691 2.513 -11.001 1.00 91.88 87 ILE A CA 1
ATOM 705 C C . ILE A 1 87 ? -1.501 3.701 -10.060 1.00 91.88 87 ILE A C 1
ATOM 707 O O . ILE A 1 87 ? -1.714 4.847 -10.445 1.00 91.88 87 ILE A O 1
ATOM 711 N N . THR A 1 88 ? -1.047 3.444 -8.839 1.00 91.69 88 THR A N 1
ATOM 712 C CA . THR A 1 88 ? -0.866 4.494 -7.821 1.00 91.69 88 THR A CA 1
ATOM 713 C C . THR A 1 88 ? 0.602 4.751 -7.486 1.00 91.69 88 THR A C 1
ATOM 715 O O . THR A 1 88 ? 0.931 5.767 -6.873 1.00 91.69 88 THR A O 1
ATOM 718 N N . ALA A 1 89 ? 1.499 3.830 -7.848 1.00 91.69 89 ALA A N 1
ATOM 719 C CA . ALA A 1 89 ? 2.923 3.974 -7.597 1.00 91.69 89 ALA A CA 1
ATOM 720 C C . ALA A 1 89 ? 3.763 3.348 -8.712 1.00 91.69 89 ALA A C 1
ATOM 722 O O . ALA A 1 89 ? 3.485 2.250 -9.196 1.00 91.69 89 ALA A O 1
ATOM 723 N N . LEU A 1 90 ? 4.839 4.053 -9.053 1.00 92.31 90 LEU A N 1
ATOM 724 C CA . LEU A 1 90 ? 5.883 3.62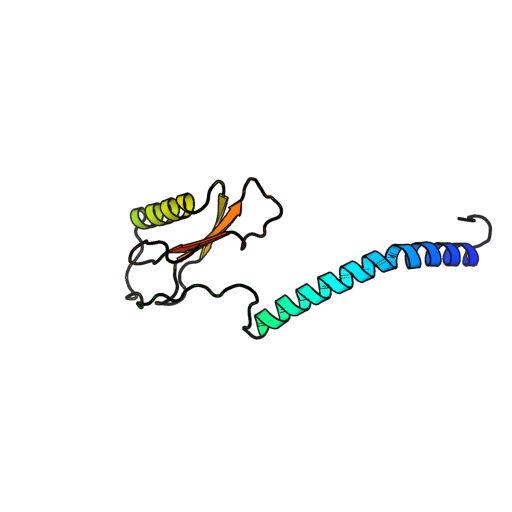5 -9.971 1.00 92.31 90 LEU A CA 1
ATOM 725 C C . LEU A 1 90 ? 7.208 3.611 -9.211 1.00 92.31 90 LEU A C 1
ATOM 727 O O . LEU A 1 90 ? 7.601 4.616 -8.616 1.00 92.31 90 LEU A O 1
ATOM 731 N N . TYR A 1 91 ? 7.909 2.488 -9.271 1.00 90.75 91 TYR A N 1
ATOM 732 C CA . TYR A 1 91 ? 9.238 2.320 -8.707 1.00 90.75 91 TYR A CA 1
ATOM 733 C C . TYR A 1 91 ? 10.225 2.098 -9.842 1.00 90.75 91 TYR A C 1
ATOM 735 O O . TYR A 1 91 ? 10.132 1.128 -10.599 1.00 90.75 91 TYR A O 1
ATOM 743 N N . MET A 1 92 ? 11.171 3.025 -9.948 1.00 88.50 92 MET A N 1
ATOM 744 C CA . MET A 1 92 ? 12.283 2.900 -10.875 1.00 88.50 92 MET A CA 1
ATOM 745 C C . MET A 1 92 ? 13.264 1.833 -10.375 1.00 88.50 92 MET A C 1
ATOM 747 O O . MET A 1 92 ? 13.425 1.675 -9.160 1.00 88.50 92 MET A O 1
ATOM 751 N N . PRO A 1 93 ? 13.928 1.115 -11.293 1.00 87.00 93 PRO A N 1
ATOM 752 C CA . PRO A 1 93 ? 14.928 0.125 -10.934 1.00 87.00 93 PRO A CA 1
ATOM 753 C C . PRO A 1 93 ? 16.071 0.793 -10.167 1.00 87.00 93 PRO A C 1
ATOM 755 O O . PRO A 1 93 ? 16.559 1.855 -10.557 1.00 87.00 93 PRO A O 1
ATOM 758 N N . TYR A 1 94 ? 16.478 0.176 -9.061 1.00 82.19 94 TYR A N 1
ATOM 759 C CA . TYR A 1 94 ? 17.542 0.668 -8.179 1.00 82.19 94 TYR A CA 1
ATOM 760 C C . TYR A 1 94 ? 18.883 -0.038 -8.422 1.00 82.19 94 TYR A C 1
ATOM 762 O O . TYR A 1 94 ? 19.916 0.416 -7.936 1.00 82.19 94 TYR A O 1
ATOM 770 N N . SER A 1 95 ? 18.875 -1.139 -9.175 1.00 83.06 95 SER A N 1
ATOM 771 C CA . SER A 1 95 ? 20.063 -1.839 -9.661 1.00 83.06 95 SER A CA 1
ATOM 772 C C . SER A 1 95 ? 19.875 -2.301 -11.106 1.00 83.06 95 SER A C 1
ATOM 774 O O . SER A 1 95 ? 18.758 -2.344 -11.630 1.00 83.06 95 SER A O 1
ATOM 776 N N . GLU A 1 96 ? 20.973 -2.711 -11.737 1.00 83.19 96 GLU A N 1
ATOM 777 C CA . GLU A 1 96 ? 20.993 -3.224 -13.109 1.00 83.19 96 GLU A CA 1
ATOM 778 C C . GLU A 1 96 ? 20.125 -4.472 -13.321 1.00 83.19 96 GLU A C 1
ATOM 780 O O . GLU A 1 96 ? 19.731 -4.753 -14.447 1.00 83.19 96 GLU A O 1
ATOM 785 N N . THR A 1 97 ? 19.818 -5.213 -12.259 1.00 86.38 97 THR A N 1
ATOM 786 C CA . THR A 1 97 ? 19.070 -6.477 -12.314 1.00 86.38 97 THR A CA 1
ATOM 787 C C . THR A 1 97 ? 17.636 -6.347 -11.810 1.00 86.38 97 THR A C 1
ATOM 789 O O . THR A 1 97 ? 16.926 -7.346 -11.702 1.00 86.38 97 THR A O 1
ATOM 792 N N . THR A 1 98 ? 17.204 -5.130 -11.475 1.00 88.12 98 THR A N 1
ATOM 793 C CA . THR A 1 98 ? 15.851 -4.882 -10.967 1.00 88.12 98 THR A CA 1
ATOM 794 C C . THR A 1 98 ? 14.928 -4.410 -12.087 1.00 88.12 98 THR A C 1
ATOM 796 O O . THR A 1 98 ? 15.331 -3.559 -12.881 1.00 88.12 98 THR A O 1
ATOM 799 N N . PRO A 1 99 ? 13.698 -4.940 -12.176 1.00 91.25 99 PRO A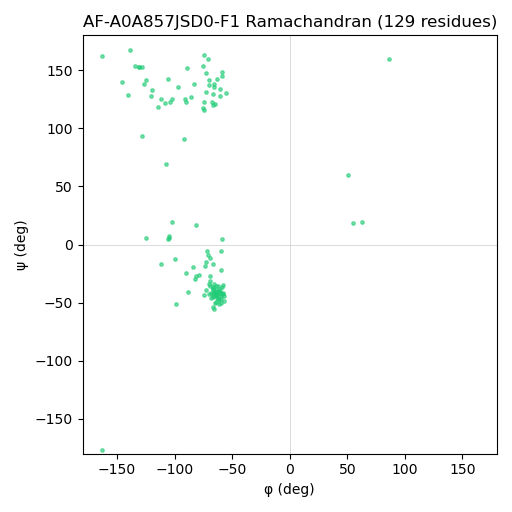 N 1
ATOM 800 C CA . PRO A 1 99 ? 12.698 -4.457 -13.122 1.00 91.25 99 PRO A CA 1
ATOM 801 C C . PRO A 1 99 ? 12.105 -3.114 -12.676 1.00 91.25 99 PRO A C 1
ATOM 803 O O . PRO A 1 99 ? 12.162 -2.739 -11.502 1.00 91.25 99 PRO A O 1
ATOM 806 N N . ILE A 1 100 ? 11.464 -2.413 -13.612 1.00 91.75 100 ILE A N 1
ATOM 807 C CA . ILE A 1 100 ? 10.509 -1.353 -13.276 1.00 91.75 100 ILE A CA 1
ATOM 808 C C . ILE A 1 100 ? 9.316 -2.020 -12.602 1.00 91.75 100 ILE A C 1
ATOM 810 O O . ILE A 1 100 ? 8.756 -2.975 -13.137 1.00 91.75 100 ILE A O 1
ATOM 814 N N . GLN A 1 101 ? 8.909 -1.511 -11.444 1.00 93.50 101 GLN A N 1
ATOM 815 C CA . GLN A 1 101 ? 7.748 -2.028 -10.733 1.00 93.50 101 GLN A CA 1
ATOM 816 C C . GLN A 1 101 ? 6.626 -0.994 -10.738 1.00 93.50 101 GLN A C 1
ATOM 818 O O . GLN A 1 101 ? 6.793 0.124 -10.254 1.00 93.50 101 GLN A O 1
ATOM 823 N N . LEU A 1 102 ? 5.453 -1.405 -11.206 1.00 93.94 102 LEU A N 1
ATOM 824 C CA . LEU A 1 102 ? 4.213 -0.657 -11.052 1.00 93.94 102 LEU A CA 1
ATOM 825 C C . LEU A 1 102 ? 3.350 -1.336 -10.001 1.00 93.94 102 LEU A C 1
ATOM 827 O O . LEU A 1 102 ? 3.341 -2.563 -9.886 1.00 93.94 102 LEU A O 1
ATOM 831 N N . ARG A 1 103 ? 2.656 -0.531 -9.202 1.00 93.69 103 ARG A N 1
ATOM 832 C CA . ARG A 1 103 ? 1.732 -1.010 -8.178 1.00 93.69 103 ARG A CA 1
ATOM 833 C C . ARG A 1 103 ? 0.405 -0.291 -8.276 1.00 93.69 103 ARG A C 1
ATOM 835 O O . ARG A 1 103 ? 0.353 0.871 -8.688 1.00 93.69 103 ARG A O 1
ATOM 842 N N . GLY A 1 104 ? -0.639 -0.977 -7.841 1.00 9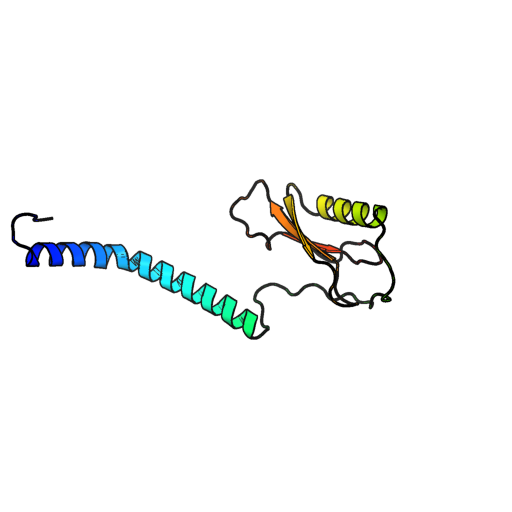1.56 104 GLY A N 1
ATOM 843 C CA . GLY A 1 104 ? -1.979 -0.444 -7.922 1.00 91.56 104 GLY A CA 1
ATOM 844 C C . GLY A 1 104 ? -2.996 -1.149 -7.046 1.00 91.56 104 GLY A C 1
ATOM 845 O O . GLY A 1 104 ? -2.696 -2.073 -6.280 1.00 91.56 104 GLY A O 1
ATOM 846 N N . VAL A 1 105 ? -4.225 -0.674 -7.188 1.00 91.12 105 VAL A N 1
ATOM 847 C CA . VAL A 1 105 ? -5.426 -1.182 -6.522 1.00 91.12 105 VAL A CA 1
ATOM 848 C C . VAL A 1 105 ? -6.521 -1.395 -7.559 1.00 91.12 105 VAL A C 1
ATOM 850 O O . VAL A 1 105 ? -6.536 -0.730 -8.585 1.00 91.12 105 VAL A O 1
ATOM 853 N N . SER A 1 106 ? -7.441 -2.317 -7.301 1.00 90.19 106 SER A N 1
ATOM 854 C CA . SER A 1 106 ? -8.598 -2.548 -8.167 1.00 90.19 106 SER A CA 1
ATOM 855 C C . SER A 1 106 ? -9.695 -1.542 -7.832 1.00 90.19 106 SER A C 1
ATOM 857 O O . SER A 1 106 ? -9.960 -1.324 -6.645 1.00 90.19 106 SER A O 1
ATOM 859 N N . HIS A 1 107 ? -10.373 -0.968 -8.833 1.00 85.00 107 HIS A N 1
ATOM 860 C CA . HIS A 1 107 ? -11.482 -0.046 -8.554 1.00 85.00 107 HIS A CA 1
ATOM 861 C C . HIS A 1 107 ? -12.693 -0.770 -7.952 1.00 85.00 107 HIS A C 1
ATOM 863 O O . HIS A 1 107 ? -13.394 -0.209 -7.109 1.00 85.00 107 HIS A O 1
ATOM 869 N N . HIS A 1 108 ? -12.911 -2.038 -8.310 1.00 84.12 108 HIS A N 1
ATOM 870 C CA . HIS A 1 108 ? -13.999 -2.849 -7.756 1.00 84.12 108 HIS A CA 1
ATOM 871 C C . HIS A 1 108 ? -13.764 -3.309 -6.310 1.00 84.12 108 HIS A C 1
ATOM 873 O O . HIS A 1 108 ? -14.720 -3.713 -5.643 1.00 84.12 108 HIS A O 1
ATOM 879 N N . ASN A 1 109 ? -12.524 -3.283 -5.803 1.00 82.81 109 ASN A N 1
ATOM 880 C CA . ASN A 1 109 ? -12.213 -3.808 -4.473 1.00 82.81 109 ASN A CA 1
ATOM 881 C C . ASN A 1 109 ? -11.452 -2.796 -3.598 1.00 82.81 109 ASN A C 1
ATOM 883 O O . ASN A 1 109 ? -10.221 -2.800 -3.583 1.00 82.81 109 ASN A O 1
ATOM 887 N N . PRO A 1 110 ? -12.156 -1.996 -2.775 1.00 76.88 110 PRO A N 1
ATOM 888 C CA . PRO A 1 110 ? -11.521 -0.988 -1.927 1.00 76.88 110 PRO A CA 1
ATOM 889 C C . PRO A 1 110 ? -10.733 -1.575 -0.741 1.00 76.88 110 PRO A C 1
ATOM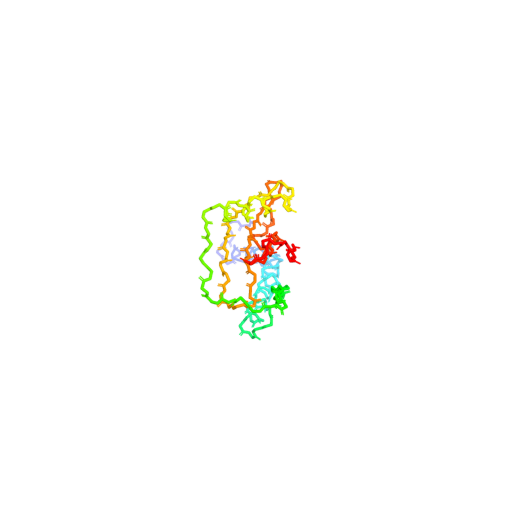 891 O O . PRO A 1 110 ? -10.105 -0.827 0.005 1.00 76.88 110 PRO A O 1
ATOM 894 N N . ILE A 1 111 ? -10.782 -2.894 -0.517 1.00 83.75 111 ILE A N 1
ATOM 895 C CA . ILE A 1 111 ? -10.158 -3.549 0.643 1.00 83.75 111 ILE A CA 1
ATOM 896 C C . ILE A 1 111 ? -8.713 -3.969 0.334 1.00 83.75 111 ILE A C 1
ATOM 898 O O . ILE A 1 111 ? -7.895 -4.096 1.252 1.00 83.75 111 ILE A O 1
ATOM 902 N N . ILE A 1 112 ? -8.363 -4.185 -0.941 1.00 85.31 112 ILE A N 1
ATOM 903 C CA . ILE A 1 112 ? -7.015 -4.646 -1.285 1.00 85.31 112 ILE A CA 1
ATOM 904 C C . ILE A 1 112 ? -5.982 -3.543 -1.056 1.00 85.31 112 ILE A C 1
ATOM 906 O O . ILE A 1 112 ? -6.181 -2.372 -1.367 1.00 85.31 112 ILE A O 1
ATOM 910 N N . ARG A 1 113 ? -4.839 -3.925 -0.481 1.00 84.31 113 ARG A N 1
ATOM 911 C CA . ARG A 1 113 ? -3.746 -2.986 -0.212 1.00 84.31 113 ARG A CA 1
ATOM 912 C C . ARG A 1 113 ? -3.020 -2.664 -1.514 1.00 84.31 113 ARG A C 1
ATOM 914 O O . ARG A 1 113 ? -2.889 -3.520 -2.376 1.00 84.31 113 ARG A O 1
ATOM 921 N N . ASN A 1 114 ? -2.401 -1.490 -1.575 1.00 80.62 114 ASN A N 1
ATOM 922 C CA . ASN A 1 114 ? -1.681 -1.004 -2.756 1.00 80.62 114 ASN A CA 1
ATOM 923 C C . ASN A 1 114 ? -0.500 -1.870 -3.250 1.00 80.62 114 ASN A C 1
ATOM 925 O O . ASN A 1 114 ? 0.138 -1.570 -4.245 1.00 80.62 114 ASN A O 1
ATOM 929 N N . ARG A 1 115 ? -0.134 -2.927 -2.526 1.00 81.38 115 ARG A N 1
ATOM 930 C CA . ARG A 1 115 ? 0.899 -3.885 -2.950 1.00 81.38 115 ARG A CA 1
ATOM 931 C C . ARG A 1 115 ? 0.325 -5.213 -3.444 1.00 81.38 115 ARG A C 1
ATOM 933 O O . ARG A 1 115 ? 1.097 -6.134 -3.669 1.00 81.38 115 ARG A O 1
ATOM 940 N N . ALA A 1 116 ? -1.002 -5.315 -3.542 1.00 84.69 116 ALA A N 1
ATOM 941 C CA . ALA A 1 116 ? -1.695 -6.524 -3.966 1.00 84.69 116 ALA A CA 1
ATOM 942 C C . ALA A 1 116 ? -1.571 -6.745 -5.476 1.00 84.69 116 ALA A C 1
ATOM 944 O O . ALA A 1 116 ? -1.280 -7.861 -5.884 1.00 84.69 116 ALA A O 1
ATOM 945 N N . LEU A 1 117 ? -1.736 -5.686 -6.278 1.00 91.06 117 LEU A N 1
ATOM 946 C CA . LEU A 1 117 ? -1.522 -5.734 -7.722 1.00 91.06 117 LEU A CA 1
ATOM 947 C C . LEU A 1 117 ? -0.174 -5.111 -8.050 1.00 91.06 117 LEU A C 1
ATOM 949 O O . LEU A 1 117 ? 0.128 -3.982 -7.640 1.00 91.06 117 LEU A O 1
ATOM 953 N N . ARG A 1 118 ? 0.655 -5.877 -8.752 1.00 92.81 118 ARG A N 1
ATOM 954 C CA . ARG A 1 118 ? 1.996 -5.481 -9.158 1.00 92.81 118 ARG A CA 1
ATOM 955 C C . ARG A 1 118 ? 2.181 -5.860 -10.623 1.00 92.81 118 ARG A C 1
ATOM 957 O O . ARG A 1 118 ? 1.488 -6.720 -11.149 1.00 92.81 118 ARG A O 1
ATOM 964 N N . VAL A 1 119 ? 3.062 -5.144 -11.301 1.00 94.56 119 VAL A N 1
ATOM 965 C CA . VAL A 1 119 ? 3.542 -5.512 -12.633 1.00 94.56 119 VAL A CA 1
ATOM 966 C C . VAL A 1 119 ? 5.020 -5.184 -12.663 1.00 94.56 119 VAL A C 1
ATOM 968 O O . VAL A 1 119 ? 5.423 -4.074 -12.298 1.00 94.56 119 VAL A O 1
ATOM 971 N N . PHE A 1 120 ? 5.824 -6.154 -13.069 1.00 94.06 120 PHE A N 1
ATOM 972 C CA . PHE A 1 120 ? 7.264 -6.025 -13.206 1.00 94.06 120 PHE A CA 1
ATOM 973 C C . PHE A 1 120 ? 7.610 -6.005 -14.690 1.00 94.06 120 PHE A C 1
ATOM 975 O O . PHE A 1 120 ? 7.274 -6.935 -15.417 1.00 94.06 120 PHE A O 1
ATOM 982 N N . ILE A 1 121 ? 8.264 -4.938 -15.143 1.00 92.50 121 ILE A N 1
ATOM 983 C CA . ILE A 1 121 ? 8.615 -4.732 -16.550 1.00 92.50 121 ILE A CA 1
ATOM 984 C C . ILE A 1 121 ? 10.128 -4.619 -16.685 1.00 92.50 121 ILE A C 1
ATOM 986 O O . ILE A 1 121 ? 10.776 -3.875 -15.942 1.00 92.50 121 ILE A O 1
ATOM 990 N N . ASP A 1 122 ? 10.688 -5.336 -17.654 1.00 89.75 122 ASP A N 1
ATOM 991 C CA . ASP A 1 122 ? 12.094 -5.205 -18.015 1.00 89.75 122 ASP A CA 1
ATOM 992 C C . ASP A 1 122 ? 12.332 -3.816 -18.648 1.00 89.75 122 ASP A C 1
ATOM 994 O O . ASP A 1 122 ? 11.694 -3.467 -19.646 1.00 89.75 122 ASP A O 1
ATOM 998 N N . PRO A 1 123 ? 13.234 -2.988 -18.096 1.00 84.12 123 PRO A N 1
ATOM 999 C CA . PRO A 1 123 ? 13.500 -1.653 -18.617 1.00 84.12 123 PRO A CA 1
ATOM 1000 C C . PRO A 1 123 ? 14.202 -1.614 -19.986 1.00 84.12 123 PRO A C 1
ATOM 1002 O O . PRO A 1 123 ? 14.336 -0.522 -20.535 1.00 84.12 123 PRO A O 1
ATOM 1005 N N . GLN A 1 124 ? 14.724 -2.734 -20.494 1.00 83.44 124 GLN A N 1
ATOM 1006 C CA . GLN A 1 124 ? 15.377 -2.825 -21.803 1.00 83.44 124 GLN A CA 1
ATOM 1007 C C . GLN A 1 124 ? 14.445 -3.385 -22.876 1.00 83.44 124 GLN A C 1
ATOM 1009 O O . GLN A 1 124 ? 14.324 -2.786 -23.944 1.00 83.44 124 GLN A O 1
ATOM 1014 N N . SER A 1 125 ? 13.800 -4.528 -22.620 1.00 84.44 125 SER A N 1
ATOM 1015 C CA . SER A 1 125 ? 12.892 -5.143 -23.602 1.00 84.44 125 SER A CA 1
ATOM 1016 C C . SER A 1 125 ? 11.478 -4.555 -23.561 1.00 84.44 125 SER A C 1
ATOM 1018 O O . SER A 1 125 ? 10.738 -4.651 -24.540 1.00 84.44 125 SER A O 1
ATOM 1020 N N . HIS A 1 126 ? 11.114 -3.901 -22.452 1.00 86.75 126 HIS A N 1
ATOM 1021 C CA . HIS A 1 126 ? 9.756 -3.448 -22.138 1.00 86.75 126 HIS A CA 1
ATOM 1022 C C . HIS A 1 126 ? 8.737 -4.587 -22.002 1.00 86.75 126 HIS A C 1
ATOM 1024 O O . HIS A 1 126 ? 7.530 -4.346 -22.085 1.00 86.75 126 HIS A O 1
ATOM 1030 N N . ASP A 1 127 ? 9.199 -5.816 -21.785 1.00 89.00 127 ASP A N 1
ATOM 1031 C CA . ASP A 1 127 ? 8.328 -6.972 -21.597 1.00 89.00 127 ASP A CA 1
ATOM 1032 C C . ASP A 1 127 ? 7.959 -7.169 -20.127 1.00 89.00 127 ASP A C 1
ATOM 1034 O O . ASP A 1 127 ? 8.699 -6.788 -19.215 1.00 89.00 127 ASP A O 1
ATOM 1038 N N . ILE A 1 128 ? 6.784 -7.759 -19.903 1.00 91.69 128 ILE A N 1
ATOM 1039 C CA . ILE A 1 128 ? 6.320 -8.116 -18.565 1.00 91.69 128 ILE A CA 1
ATOM 1040 C C . ILE A 1 128 ? 7.100 -9.347 -18.114 1.00 91.69 128 ILE A C 1
ATOM 1042 O O . ILE A 1 128 ? 7.088 -10.383 -18.775 1.00 91.69 128 ILE A O 1
ATOM 1046 N N . VAL A 1 129 ? 7.775 -9.206 -16.983 1.00 90.94 129 VAL A N 1
ATOM 1047 C CA . VAL A 1 129 ? 8.547 -10.266 -16.338 1.00 90.94 129 VAL A CA 1
ATOM 1048 C C . VAL A 1 129 ? 7.653 -11.069 -15.401 1.00 90.94 129 VAL A C 1
ATOM 1050 O O . VAL A 1 129 ? 7.768 -12.289 -15.352 1.00 90.94 129 VAL A O 1
ATOM 1053 N N . ASP A 1 130 ? 6.779 -10.379 -14.661 1.00 90.06 130 ASP A N 1
ATOM 1054 C CA . ASP A 1 130 ? 5.867 -10.970 -13.677 1.00 90.06 130 ASP A CA 1
ATOM 1055 C C . ASP A 1 130 ? 4.727 -9.991 -13.311 1.00 90.06 130 ASP A C 1
ATOM 1057 O O . ASP A 1 130 ? 4.852 -8.779 -13.545 1.00 90.06 130 ASP A O 1
ATOM 1061 N N . THR A 1 131 ? 3.641 -10.496 -12.716 1.00 87.88 131 THR A N 1
ATOM 1062 C CA . THR A 1 131 ? 2.460 -9.725 -12.261 1.00 87.88 131 THR A CA 1
ATOM 1063 C C . THR A 1 131 ? 2.020 -10.125 -10.856 1.00 87.88 131 THR A C 1
ATOM 1065 O O . THR A 1 131 ? 1.664 -11.310 -10.685 1.00 87.88 131 THR A O 1
#

Secondary structure (DSSP, 8-state):
--TTS-HHHHHHHHHHHHHHHHHHHHHHHHHHHHHHHHHHHHHHTT--SSPPPPPPSSPPPTT-PPPHHHHHHHHHHHHTTSTTEEEEEEE--SSTTPPEEEEEEETT-TTS-TTSEEEEE-TTT--EEE-

Nearest PDB structures (foldseek):
  5day-assembly1_B  TM=2.532E-01  e=5.717E+00  Arabidopsis thaliana

Mean predicted aligned error: 8.3 Å